Protein AF-A0A937CCC1-F1 (afdb_monomer)

Solvent-accessible surface area (backbone atoms only — not comparable to full-atom values): 9408 Å² total; per-residue (Å²): 140,81,84,86,91,81,83,81,84,83,86,84,78,87,81,88,84,85,87,81,92,73,92,72,85,74,86,65,82,76,76,80,72,79,69,76,76,64,84,78,75,66,84,78,87,78,59,89,56,60,69,59,49,53,52,50,53,58,55,51,56,68,36,69,70,51,40,50,51,19,52,49,38,19,59,79,50,72,71,73,40,53,61,39,77,48,56,46,78,46,52,98,92,47,76,36,34,38,33,39,34,21,43,76,49,97,89,49,76,46,73,78,44,44,35,37,32,30,82,85,80,65,50,58,27,39,57,37,83,88,79,70,42,78,29,46,61,74,56,48,62,62,73,76,109

Nearest PDB structures (foldseek):
  6edw-assembly1_B  TM=4.027E-01  e=3.114E-01  Mycobacterium tuberculosis CDC1551
  6edw-assembly1_D  TM=4.181E-01  e=4.200E-01  Mycobacterium tuberculosis CDC1551
  6ee1-assembly1_C  TM=4.349E-01  e=1.162E+00  Mycobacterium tuberculosis CDC1551
  6edz-assembly1_B  TM=4.323E-01  e=1.031E+00  Mycobacterium tuberculosis CDC1551
  6ee1-assembly1_B  TM=4.348E-01  e=1.162E+00  Mycobacterium tuberculosis CDC1551

Secondary structure (DSSP, 8-state):
----S-----------------------S---------TT-------S-HHHHHHHHHHHHTSHHHHHHHHHHHHHTTSS---EEEEEPPPTT--SEEEEEEEE-SS-EEEEEEEEE-TTT--EEEEETTTTEEEEHHHHHHHT-

Sequence (145 aa):
MKQFLYLLVIIFFAACNNAAKTDEVAVTDSSSAKIKADSSAKYIHSFTDTALETKITNALMKLPFVMKSSNYIDSFSNHRHGIAFMMDEPAENETDVSVQAGYNGGERFETYYRFFVNPKTMEIKVYDPVEDKKLTIKDYLKTQR

pLDDT: mean 80.95, std 21.87, range [39.53, 98.69]

Structure (mmCIF, N/CA/C/O backbone):
data_AF-A0A937CCC1-F1
#
_entry.id   AF-A0A937CCC1-F1
#
loop_
_atom_site.group_PDB
_atom_site.id
_atom_site.type_symbol
_atom_site.label_atom_id
_atom_site.label_alt_id
_atom_site.label_comp_id
_atom_site.label_asym_id
_atom_site.label_entity_id
_atom_site.label_seq_id
_atom_site.pdbx_PDB_ins_code
_atom_site.Cartn_x
_atom_site.Cartn_y
_atom_site.Cartn_z
_atom_site.occupancy
_atom_site.B_iso_or_equiv
_atom_site.auth_seq_id
_atom_site.auth_comp_id
_atom_site.auth_asym_id
_atom_site.auth_atom_id
_atom_site.pdbx_PDB_model_num
ATOM 1 N N . MET A 1 1 ? 39.934 -9.773 -69.515 1.00 46.62 1 MET A N 1
ATOM 2 C CA . MET A 1 1 ? 39.275 -11.032 -69.089 1.00 46.62 1 MET A CA 1
ATOM 3 C C . MET A 1 1 ? 39.251 -11.019 -67.565 1.00 46.62 1 MET A C 1
ATOM 5 O O . MET A 1 1 ? 40.323 -10.990 -66.997 1.00 46.62 1 MET A O 1
ATOM 9 N N . LYS A 1 2 ? 38.160 -10.913 -66.812 1.00 43.97 2 LYS A N 1
ATOM 10 C CA . LYS A 1 2 ? 36.738 -11.186 -67.015 1.00 43.97 2 LYS A CA 1
ATOM 11 C C . LYS A 1 2 ? 35.940 -9.994 -66.461 1.00 43.97 2 LYS A C 1
ATOM 13 O O . LYS A 1 2 ? 36.007 -9.708 -65.273 1.00 43.97 2 LYS A O 1
ATOM 18 N N . GLN A 1 3 ? 35.233 -9.296 -67.342 1.00 51.03 3 GLN A N 1
ATOM 19 C CA . GLN A 1 3 ? 34.044 -8.527 -66.978 1.00 51.03 3 GLN A CA 1
ATOM 20 C C . GLN A 1 3 ? 32.866 -9.510 -66.843 1.00 51.03 3 GLN A C 1
ATOM 22 O O . GLN A 1 3 ? 33.005 -10.662 -67.249 1.00 51.03 3 GLN A O 1
ATOM 27 N N . PHE A 1 4 ? 31.724 -9.028 -66.351 1.00 51.69 4 PHE A N 1
ATOM 28 C CA . PHE A 1 4 ? 30.428 -9.719 -66.242 1.00 51.69 4 PHE A CA 1
ATOM 29 C C . PHE A 1 4 ? 30.164 -10.491 -64.943 1.00 51.69 4 PHE A C 1
ATOM 31 O O . PHE A 1 4 ? 30.030 -11.709 -64.935 1.00 51.69 4 PHE A O 1
ATOM 38 N N . LEU A 1 5 ? 29.952 -9.750 -63.853 1.00 48.66 5 LEU A N 1
ATOM 39 C CA . LEU A 1 5 ? 28.991 -10.164 -62.822 1.00 48.66 5 LEU A CA 1
ATOM 40 C C . LEU A 1 5 ? 28.120 -8.972 -62.380 1.00 48.66 5 LEU A C 1
ATOM 42 O O . LEU A 1 5 ? 27.887 -8.739 -61.204 1.00 48.66 5 LEU A O 1
ATOM 46 N N . TYR A 1 6 ? 27.678 -8.186 -63.362 1.00 51.50 6 TYR A N 1
ATOM 47 C CA . TYR A 1 6 ? 26.660 -7.143 -63.224 1.00 51.50 6 TYR A CA 1
ATOM 48 C C . TYR A 1 6 ? 25.727 -7.250 -64.427 1.00 51.50 6 TYR A C 1
ATOM 50 O O . TYR A 1 6 ? 25.803 -6.446 -65.349 1.00 51.50 6 TYR A O 1
ATOM 58 N N . LEU A 1 7 ? 24.916 -8.306 -64.482 1.00 49.00 7 LEU A N 1
ATOM 59 C CA . LEU A 1 7 ? 23.817 -8.396 -65.442 1.00 49.00 7 LEU A CA 1
ATOM 60 C C . LEU A 1 7 ? 22.860 -9.512 -65.026 1.00 49.00 7 LEU A C 1
ATOM 62 O O . LEU A 1 7 ? 23.053 -10.663 -65.390 1.00 49.00 7 LEU A O 1
ATOM 66 N N . LEU A 1 8 ? 21.867 -9.162 -64.211 1.00 46.00 8 LEU A N 1
ATOM 67 C CA . LEU A 1 8 ? 20.521 -9.752 -64.251 1.00 46.00 8 LEU A CA 1
ATOM 68 C C . LEU A 1 8 ? 19.554 -8.868 -63.443 1.00 46.00 8 LEU A C 1
ATOM 70 O O . LEU A 1 8 ? 18.819 -9.296 -62.562 1.00 46.00 8 LEU A O 1
ATOM 74 N N . VAL A 1 9 ? 19.577 -7.576 -63.781 1.00 52.22 9 VAL A N 1
ATOM 75 C CA . VAL A 1 9 ? 18.331 -6.823 -63.936 1.00 52.22 9 VAL A CA 1
ATOM 76 C C . VAL A 1 9 ? 17.692 -7.368 -65.217 1.00 52.22 9 VAL A C 1
ATOM 78 O O . VAL A 1 9 ? 18.412 -7.551 -66.194 1.00 52.22 9 VAL A O 1
ATOM 81 N N . ILE A 1 10 ? 16.381 -7.615 -65.175 1.00 58.00 10 ILE A N 1
ATOM 82 C CA . ILE A 1 10 ? 15.427 -8.016 -66.235 1.00 58.00 10 ILE A CA 1
ATOM 83 C C . ILE A 1 10 ? 14.755 -9.335 -65.841 1.00 58.00 10 ILE A C 1
ATOM 85 O O . ILE A 1 10 ? 15.162 -10.391 -66.300 1.00 58.00 10 ILE A O 1
ATOM 89 N N . ILE A 1 11 ? 13.705 -9.243 -65.016 1.00 57.47 11 ILE A N 1
ATOM 90 C CA . ILE A 1 11 ? 12.370 -9.753 -65.376 1.00 57.47 11 ILE A CA 1
ATOM 91 C C . ILE A 1 11 ? 11.344 -8.770 -64.786 1.00 57.47 11 ILE A C 1
ATOM 93 O O . ILE A 1 11 ? 10.742 -8.993 -63.741 1.00 57.47 11 ILE A O 1
ATOM 97 N N . PHE A 1 12 ? 11.180 -7.629 -65.454 1.00 52.00 12 PHE A N 1
ATOM 98 C CA . PHE A 1 12 ? 9.869 -6.990 -65.538 1.00 52.00 12 PHE A CA 1
ATOM 99 C C . PHE A 1 12 ? 9.144 -7.709 -66.680 1.00 52.00 12 PHE A C 1
ATOM 101 O O . PHE A 1 12 ? 9.715 -7.781 -67.760 1.00 52.00 12 PHE A O 1
ATOM 108 N N . PHE A 1 13 ? 7.963 -8.281 -66.440 1.00 50.41 13 PHE A N 1
ATOM 109 C CA . PHE A 1 13 ? 6.740 -8.069 -67.229 1.00 50.41 13 PHE A CA 1
ATOM 110 C C . PHE A 1 13 ? 5.613 -8.993 -66.735 1.00 50.41 13 PHE A C 1
ATOM 112 O O . PHE A 1 13 ? 5.689 -10.214 -66.795 1.00 50.41 13 PHE A O 1
ATOM 119 N N . ALA A 1 14 ? 4.585 -8.320 -66.219 1.00 47.56 14 ALA A N 1
ATOM 120 C CA . ALA A 1 14 ? 3.175 -8.666 -66.111 1.00 47.56 14 ALA A CA 1
A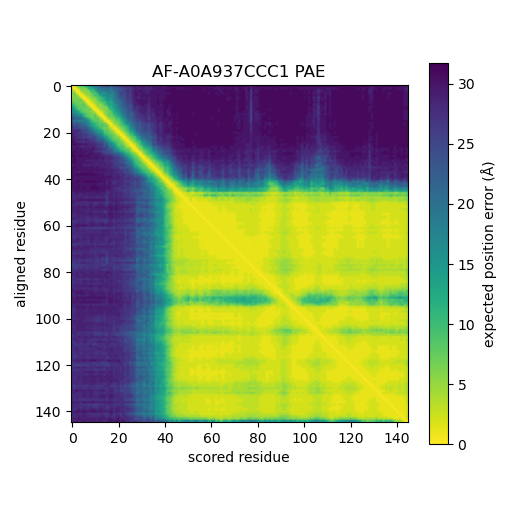TOM 121 C C . ALA A 1 14 ? 2.680 -10.009 -66.688 1.00 47.56 14 ALA A C 1
ATOM 123 O O . ALA A 1 14 ? 2.738 -10.248 -67.891 1.00 47.56 14 ALA A O 1
ATOM 124 N N . ALA A 1 15 ? 1.959 -10.748 -65.843 1.00 42.78 15 ALA A N 1
ATOM 125 C CA . ALA A 1 15 ? 0.743 -11.440 -66.250 1.00 42.78 15 ALA A CA 1
ATOM 126 C C . ALA A 1 15 ? -0.328 -11.226 -65.170 1.00 42.78 15 ALA A C 1
ATOM 128 O O . ALA A 1 15 ? -0.352 -11.899 -64.143 1.00 42.78 15 ALA A O 1
ATOM 129 N N . CYS A 1 16 ? -1.209 -10.251 -65.399 1.00 49.84 16 CYS A N 1
ATOM 130 C CA . CYS A 1 16 ? -2.541 -10.270 -64.812 1.00 49.84 16 CYS A CA 1
ATOM 131 C C . CYS A 1 16 ? -3.348 -11.339 -65.557 1.00 49.84 16 CYS A C 1
ATOM 133 O O . CYS A 1 16 ? -3.415 -11.286 -66.785 1.00 49.84 16 CYS A O 1
ATOM 135 N N . ASN A 1 17 ? -4.005 -12.254 -64.845 1.00 54.03 17 ASN A N 1
ATOM 136 C CA . ASN A 1 17 ? -5.170 -12.945 -65.387 1.00 54.03 17 ASN A CA 1
ATOM 137 C C . ASN A 1 17 ? -6.323 -12.849 -64.384 1.00 54.03 17 ASN A C 1
ATOM 139 O O . ASN A 1 17 ? -6.163 -13.153 -63.204 1.00 54.03 17 ASN A O 1
ATOM 143 N N . ASN A 1 18 ? -7.453 -12.349 -64.873 1.00 55.91 18 ASN A N 1
ATOM 144 C CA . ASN A 1 18 ? -8.657 -12.047 -64.113 1.00 55.91 18 ASN A CA 1
ATOM 145 C C . ASN A 1 18 ? -9.596 -13.259 -64.029 1.00 55.91 18 ASN A C 1
ATOM 147 O O . ASN A 1 18 ? -9.672 -14.061 -64.954 1.00 55.91 18 ASN A O 1
ATOM 151 N N . ALA A 1 19 ? -10.416 -13.219 -62.975 1.00 46.78 19 ALA A N 1
ATOM 152 C CA . ALA A 1 19 ? -11.736 -13.831 -62.811 1.00 46.78 19 ALA A CA 1
ATOM 153 C C . ALA A 1 19 ? -11.822 -15.292 -62.326 1.00 46.78 19 ALA A C 1
ATOM 155 O O . ALA A 1 19 ? -11.794 -16.237 -63.103 1.00 46.78 19 ALA A O 1
ATOM 156 N N . ALA A 1 20 ? -12.172 -15.436 -61.045 1.00 39.53 20 ALA A N 1
ATOM 157 C CA . ALA A 1 20 ? -13.499 -15.930 -60.671 1.00 39.53 20 ALA A CA 1
ATOM 158 C C . ALA A 1 20 ? -13.899 -15.341 -59.307 1.00 39.53 20 ALA A C 1
ATOM 160 O O . ALA A 1 20 ? -13.163 -15.455 -58.330 1.00 39.53 20 ALA A O 1
ATOM 161 N N . LYS A 1 21 ? -15.061 -14.678 -59.260 1.00 47.47 21 LYS A N 1
ATOM 162 C CA . LYS A 1 21 ? -15.746 -14.331 -58.011 1.00 47.47 21 LYS A CA 1
ATOM 163 C C . LYS A 1 21 ? -16.202 -15.625 -57.347 1.00 47.47 21 LYS A C 1
ATOM 165 O O . LYS A 1 21 ? -16.943 -16.373 -57.976 1.00 47.47 21 LYS A O 1
ATOM 170 N N . THR A 1 22 ? -15.835 -15.823 -56.089 1.00 39.59 22 THR A N 1
ATOM 171 C CA . THR A 1 22 ? -16.656 -16.587 -55.148 1.00 39.59 22 THR A CA 1
ATOM 172 C C . THR A 1 22 ? -16.585 -15.848 -53.822 1.00 39.59 22 THR A C 1
ATOM 174 O O . THR A 1 22 ? -15.514 -15.733 -53.231 1.00 39.59 22 THR A O 1
ATOM 177 N N . ASP A 1 23 ? -17.710 -15.261 -53.424 1.00 50.81 23 ASP A N 1
ATOM 178 C CA . ASP A 1 23 ? -17.912 -14.724 -52.086 1.00 50.81 23 ASP A CA 1
ATOM 179 C C . ASP A 1 23 ? -17.914 -15.905 -51.106 1.00 50.81 23 ASP A C 1
ATOM 181 O O . ASP A 1 23 ? -18.933 -16.570 -50.929 1.00 50.81 23 ASP A O 1
ATOM 185 N N . GLU A 1 24 ? -16.773 -16.190 -50.482 1.00 40.28 24 GLU A N 1
ATOM 186 C CA . GLU A 1 24 ? -16.743 -16.980 -49.254 1.00 40.28 24 GLU A CA 1
ATOM 187 C C . GLU A 1 24 ? -16.597 -16.026 -48.074 1.00 40.28 24 GLU A C 1
ATOM 189 O O . GLU A 1 24 ? -15.553 -15.417 -47.833 1.00 40.28 24 GLU A O 1
ATOM 194 N N . VAL A 1 25 ? -17.701 -15.885 -47.342 1.00 50.16 25 VAL A N 1
ATOM 195 C CA . VAL A 1 25 ? -17.751 -15.246 -46.031 1.00 50.16 25 VAL A CA 1
ATOM 196 C C . VAL A 1 25 ? -16.937 -16.111 -45.071 1.00 50.16 25 VAL A C 1
ATOM 198 O O . VAL A 1 25 ? -17.458 -17.010 -44.416 1.00 50.16 25 VAL A O 1
ATOM 201 N N . ALA A 1 26 ? -15.637 -15.843 -44.986 1.00 40.88 26 ALA A N 1
ATOM 202 C CA . ALA A 1 26 ? -14.838 -16.285 -43.860 1.00 40.88 26 ALA A CA 1
ATOM 203 C C . ALA A 1 26 ? -15.273 -15.461 -42.642 1.00 40.88 26 ALA A C 1
ATOM 205 O O . ALA A 1 26 ? -14.859 -14.312 -42.468 1.00 40.88 26 ALA A O 1
ATOM 206 N N . VAL A 1 27 ? -16.133 -16.048 -41.808 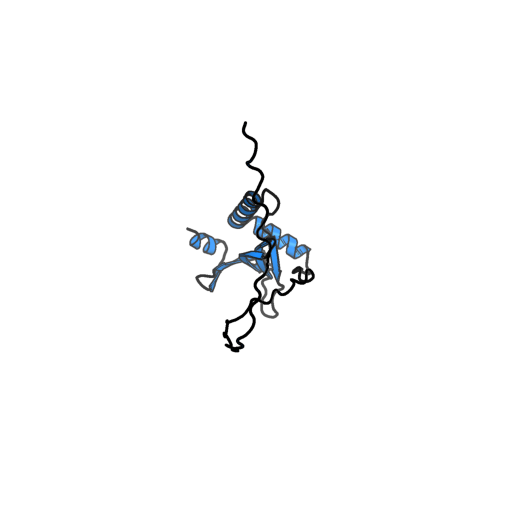1.00 55.56 27 VAL A N 1
ATOM 207 C CA . VAL A 1 27 ? -16.393 -15.587 -40.440 1.00 55.56 27 VAL A CA 1
ATOM 208 C C . VAL A 1 27 ? -15.080 -15.734 -39.673 1.00 55.56 27 VAL A C 1
ATOM 210 O O . VAL A 1 27 ? -14.779 -16.771 -39.093 1.00 55.56 27 VAL A O 1
ATOM 213 N N . THR A 1 28 ? -14.242 -14.707 -39.772 1.00 40.91 28 THR A N 1
ATOM 214 C CA . THR A 1 28 ? -13.043 -14.554 -38.957 1.00 40.91 28 THR A CA 1
ATOM 215 C C . THR A 1 28 ? -13.463 -13.738 -37.750 1.00 40.91 28 THR A C 1
ATOM 217 O O . THR A 1 28 ? -13.748 -12.544 -37.873 1.00 40.91 28 THR A O 1
ATOM 220 N N . ASP A 1 29 ? -13.570 -14.415 -36.610 1.00 47.34 29 ASP A N 1
ATOM 221 C CA . ASP A 1 29 ? -13.882 -13.808 -35.325 1.00 47.34 29 ASP A CA 1
ATOM 222 C C . ASP A 1 29 ? -12.954 -12.618 -35.052 1.00 47.34 29 ASP A C 1
ATOM 224 O O . ASP A 1 29 ? -11.728 -12.719 -35.093 1.00 47.34 29 ASP A O 1
ATOM 228 N N . SER A 1 30 ? -13.596 -11.475 -34.815 1.00 58.12 30 SER A N 1
ATOM 229 C CA . SER A 1 30 ? -13.051 -10.232 -34.271 1.00 58.12 30 SER A CA 1
ATOM 230 C C . SER A 1 30 ? -11.670 -9.818 -34.789 1.00 58.12 30 SER A C 1
ATOM 232 O O . SER A 1 30 ? -10.655 -9.903 -34.099 1.00 58.12 30 SER A O 1
ATOM 234 N N . SER A 1 31 ? -11.654 -9.195 -35.968 1.00 48.72 31 SER A N 1
ATOM 235 C CA . SER A 1 31 ? -10.608 -8.235 -36.317 1.00 48.72 31 SER A CA 1
ATOM 236 C C . SER A 1 31 ? -10.450 -7.228 -35.174 1.00 48.72 31 SER A C 1
ATOM 238 O O . SER A 1 31 ? -11.388 -6.484 -34.875 1.00 48.72 31 SER A O 1
ATOM 240 N N . SER A 1 32 ? -9.272 -7.192 -34.546 1.00 57.25 32 SER A N 1
ATOM 241 C CA . SER A 1 32 ? -8.870 -6.108 -33.656 1.00 57.25 32 SER A CA 1
ATOM 242 C C . SER A 1 32 ? -8.947 -4.810 -34.451 1.00 57.25 32 SER A C 1
ATOM 244 O O . SER A 1 32 ? -8.032 -4.463 -35.203 1.00 57.25 32 SER A O 1
ATOM 246 N N . ALA A 1 33 ? -10.067 -4.100 -34.331 1.00 49.72 33 ALA A N 1
ATOM 247 C CA . ALA A 1 33 ? -10.138 -2.730 -34.780 1.00 49.72 33 ALA A CA 1
ATOM 248 C C . ALA A 1 33 ? -9.008 -2.007 -34.046 1.00 49.72 33 ALA A C 1
ATOM 250 O O . ALA A 1 33 ? -8.992 -1.962 -32.815 1.00 49.72 33 ALA A O 1
ATOM 251 N N . LYS A 1 34 ? -8.027 -1.491 -34.793 1.00 48.34 34 LYS A N 1
ATOM 252 C CA . LYS A 1 34 ? -7.079 -0.516 -34.262 1.00 48.34 34 LYS A CA 1
ATOM 253 C C . LYS A 1 34 ? -7.899 0.708 -33.881 1.00 48.34 34 LYS A C 1
ATOM 255 O O . LYS A 1 34 ? -8.062 1.628 -34.682 1.00 48.34 34 LYS A O 1
ATOM 260 N N . ILE A 1 35 ? -8.445 0.697 -32.670 1.00 47.75 35 ILE A N 1
ATOM 261 C CA . ILE A 1 35 ? -8.874 1.909 -32.000 1.00 47.75 35 ILE A CA 1
ATOM 262 C C . ILE A 1 35 ? -7.602 2.747 -31.959 1.00 47.75 35 ILE A C 1
ATOM 264 O O . ILE A 1 35 ? -6.613 2.356 -31.339 1.00 47.75 35 ILE A O 1
ATOM 268 N N . LYS A 1 36 ? -7.577 3.844 -32.723 1.00 45.62 36 LYS A N 1
ATOM 269 C CA . LYS A 1 36 ? -6.571 4.881 -32.519 1.00 45.62 36 LYS A CA 1
ATOM 270 C C . LYS A 1 36 ? -6.723 5.258 -31.057 1.00 45.62 36 LYS A C 1
ATOM 272 O O . LYS A 1 36 ? -7.762 5.805 -30.702 1.00 45.62 36 LYS A O 1
ATOM 277 N N . ALA A 1 37 ? -5.757 4.859 -30.231 1.00 44.75 37 ALA A N 1
ATOM 278 C CA . ALA A 1 37 ? -5.718 5.252 -28.840 1.00 44.75 37 ALA A CA 1
ATOM 279 C C . ALA A 1 37 ? -5.808 6.773 -28.841 1.00 44.75 37 ALA A C 1
ATOM 281 O O . ALA A 1 37 ? -4.903 7.455 -29.329 1.00 44.75 37 ALA A O 1
ATOM 282 N N . ASP A 1 38 ? -6.957 7.286 -28.414 1.00 42.97 38 ASP A N 1
ATOM 283 C CA . ASP A 1 38 ? -7.076 8.698 -28.165 1.00 42.97 38 ASP A CA 1
ATOM 284 C C . ASP A 1 38 ? -6.091 8.984 -27.034 1.00 42.97 38 ASP A C 1
ATOM 286 O O . ASP A 1 38 ? -6.235 8.498 -25.912 1.00 42.97 38 ASP A O 1
ATOM 290 N N . SER A 1 39 ? -5.040 9.730 -27.367 1.00 50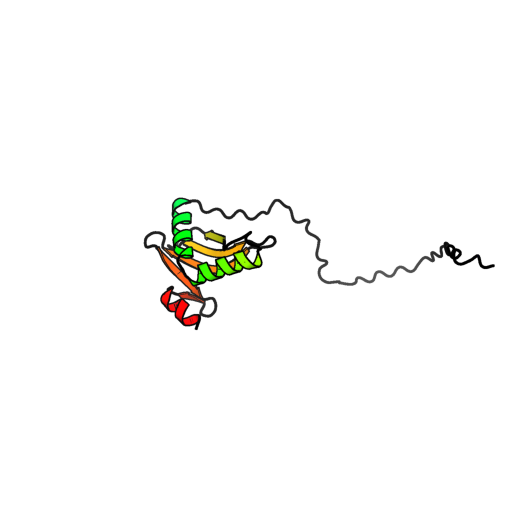.94 39 SER A N 1
ATOM 291 C CA . SER A 1 39 ? -4.021 10.209 -26.434 1.00 50.94 39 SER A CA 1
ATOM 292 C C . SER A 1 39 ? -4.630 11.024 -25.278 1.00 50.94 39 SER A C 1
ATOM 294 O O . SER A 1 39 ? -3.896 11.423 -24.372 1.00 50.94 39 SER A O 1
ATOM 296 N N . SER A 1 40 ? -5.937 11.309 -25.312 1.00 42.56 40 SER A N 1
ATOM 297 C CA . SER A 1 40 ? -6.683 12.043 -24.296 1.00 42.56 40 SER A CA 1
ATOM 298 C C . SER A 1 40 ? -7.071 11.223 -23.059 1.00 42.56 40 SER A C 1
ATOM 300 O O . SER A 1 40 ? -7.290 11.816 -22.006 1.00 42.56 40 SER A O 1
ATOM 302 N N . ALA A 1 41 ? -7.084 9.886 -23.105 1.00 42.56 41 ALA A N 1
ATOM 303 C CA . ALA A 1 41 ? -7.406 9.070 -21.928 1.00 42.56 41 ALA A CA 1
ATOM 304 C C . ALA A 1 41 ? -6.165 8.798 -21.057 1.00 42.56 41 ALA A C 1
ATOM 306 O O . ALA A 1 41 ? -5.911 7.671 -20.631 1.00 4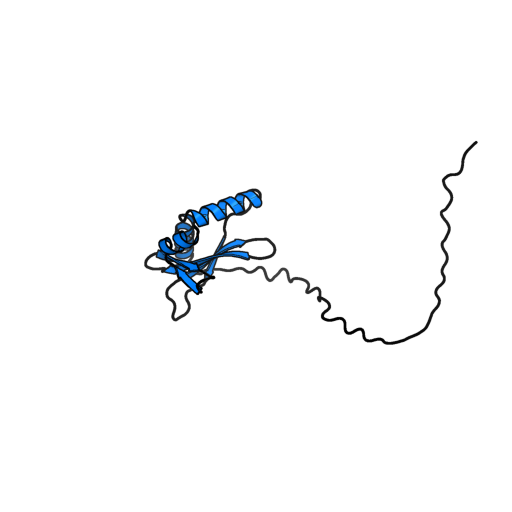2.56 41 ALA A O 1
ATOM 307 N N . LYS A 1 42 ? -5.357 9.829 -20.780 1.00 48.28 42 LYS A N 1
ATOM 308 C CA . LYS A 1 42 ? -4.371 9.749 -19.698 1.00 48.28 42 LYS A CA 1
ATOM 309 C C . LYS A 1 42 ? -5.174 9.697 -18.402 1.00 48.28 42 LYS A C 1
ATOM 311 O O . LYS A 1 42 ? -5.746 10.703 -18.004 1.00 48.28 42 LYS A O 1
ATOM 316 N N . TYR A 1 43 ? -5.280 8.523 -17.789 1.00 52.22 43 TYR A N 1
ATOM 317 C CA . TYR A 1 43 ? -5.977 8.338 -16.517 1.00 52.22 43 TYR A CA 1
ATOM 318 C C . TYR A 1 43 ? -5.330 9.237 -15.448 1.00 52.22 43 TYR A C 1
ATOM 320 O O . TYR A 1 43 ? -4.233 8.950 -14.967 1.00 52.22 43 TYR A O 1
ATOM 328 N N . ILE A 1 44 ? -5.969 10.369 -15.132 1.00 62.03 44 ILE A N 1
ATOM 329 C CA . ILE A 1 44 ? -5.557 11.273 -14.054 1.00 62.03 44 ILE A CA 1
ATOM 330 C C . ILE A 1 44 ? -6.412 10.911 -12.851 1.00 62.03 44 ILE A C 1
ATOM 332 O O . ILE A 1 44 ? -7.536 11.377 -12.700 1.00 62.03 44 ILE A O 1
ATOM 336 N N . HIS A 1 45 ? -5.881 10.032 -12.016 1.00 70.44 45 HIS A N 1
ATOM 337 C CA . HIS A 1 45 ? -6.460 9.784 -10.714 1.00 70.44 45 HIS A CA 1
ATOM 338 C C . HIS A 1 45 ? -6.047 10.920 -9.769 1.00 70.44 45 HIS A C 1
ATOM 340 O O . HIS A 1 45 ? -4.856 11.209 -9.648 1.00 70.44 45 HIS A O 1
ATOM 346 N N . SER A 1 46 ? -7.018 11.591 -9.149 1.00 77.50 46 SER A N 1
ATOM 347 C CA . SER A 1 46 ? -6.776 12.698 -8.220 1.00 77.50 46 SER A CA 1
ATOM 348 C C . SER A 1 46 ? -7.576 12.501 -6.941 1.00 77.50 46 SER A C 1
ATOM 350 O O . SER A 1 46 ? -8.796 12.360 -7.005 1.00 77.50 46 SER A O 1
ATOM 352 N N . PHE A 1 47 ? -6.898 12.558 -5.799 1.00 88.44 47 PHE A N 1
ATOM 353 C CA . PHE A 1 47 ? -7.514 12.564 -4.479 1.00 88.44 47 PHE A CA 1
ATOM 354 C C . PHE A 1 47 ? -7.624 14.008 -3.976 1.00 88.44 47 PHE A C 1
ATOM 356 O O . PHE A 1 47 ? -6.677 14.785 -4.097 1.00 88.44 47 PHE A O 1
ATOM 363 N N . THR A 1 48 ? -8.789 14.409 -3.464 1.00 88.81 48 THR A N 1
ATOM 364 C CA . THR A 1 48 ? -9.065 15.832 -3.197 1.00 88.81 48 THR A CA 1
ATOM 365 C C . THR A 1 48 ? -8.301 16.372 -1.982 1.00 88.81 48 THR A C 1
ATOM 367 O O . THR A 1 48 ? -7.841 17.517 -2.002 1.00 88.81 48 THR A O 1
ATOM 370 N N . ASP A 1 49 ? -8.104 15.562 -0.939 1.00 92.12 49 ASP A N 1
ATOM 371 C CA . ASP A 1 49 ? -7.351 15.955 0.259 1.00 92.12 49 ASP A CA 1
ATOM 372 C C . ASP A 1 49 ? -5.857 15.607 0.129 1.00 92.12 49 ASP A C 1
ATOM 374 O O . ASP A 1 49 ? -5.383 14.551 0.552 1.00 92.12 49 ASP A O 1
ATOM 378 N N . THR A 1 50 ? -5.095 16.542 -0.438 1.00 92.44 50 THR A N 1
ATOM 379 C CA . THR A 1 50 ? -3.645 16.394 -0.672 1.00 92.44 50 THR A CA 1
ATOM 380 C C . THR A 1 50 ? -2.818 16.221 0.611 1.00 92.44 50 THR A C 1
ATOM 382 O O . THR A 1 50 ? -1.762 15.574 0.600 1.00 92.44 50 THR A O 1
ATOM 385 N N . ALA A 1 51 ? -3.276 16.768 1.744 1.00 95.62 51 ALA A N 1
ATOM 386 C CA . ALA A 1 51 ? -2.581 16.635 3.023 1.00 95.62 51 ALA A CA 1
ATOM 387 C C . ALA A 1 51 ? -2.748 15.218 3.583 1.00 95.62 51 ALA A C 1
ATOM 389 O O . ALA A 1 51 ? -1.776 14.604 4.044 1.00 95.62 51 ALA A O 1
ATOM 390 N N . LEU A 1 52 ? -3.964 14.677 3.505 1.00 95.88 52 LEU A N 1
ATOM 391 C CA . LEU A 1 52 ? -4.250 13.297 3.870 1.00 95.88 52 LEU A CA 1
ATOM 392 C C . LEU A 1 52 ? -3.552 12.309 2.928 1.00 95.88 52 LEU A C 1
ATOM 394 O O . LEU A 1 52 ? -2.928 11.367 3.417 1.00 95.88 52 LEU A O 1
ATOM 398 N N . GLU A 1 53 ? -3.560 12.555 1.617 1.00 96.38 53 GLU A N 1
ATOM 399 C CA . GLU A 1 53 ? -2.821 11.753 0.630 1.00 96.38 53 GLU A CA 1
ATOM 400 C C . GLU A 1 53 ? -1.333 11.654 0.992 1.00 96.38 53 GLU A C 1
ATOM 402 O O . GLU A 1 53 ? -0.765 10.563 1.104 1.00 96.38 53 GLU A O 1
ATOM 407 N N . THR A 1 54 ? -0.700 12.796 1.274 1.00 96.75 54 THR A N 1
ATOM 408 C CA . THR A 1 54 ? 0.711 12.856 1.683 1.00 96.75 54 THR A CA 1
ATOM 409 C C . THR A 1 54 ? 0.949 12.095 2.990 1.00 96.75 54 THR A C 1
ATOM 411 O O . THR A 1 54 ? 1.946 11.386 3.150 1.00 96.75 54 THR A O 1
ATOM 414 N N . LYS A 1 55 ? 0.034 12.206 3.956 1.00 98.06 55 LYS A N 1
ATOM 415 C CA . LYS A 1 55 ? 0.129 11.485 5.231 1.00 98.06 55 LYS A CA 1
ATOM 416 C C . LYS A 1 55 ? 0.038 9.970 5.029 1.00 98.06 55 LYS A C 1
ATOM 418 O O . LYS A 1 55 ? 0.815 9.231 5.637 1.00 98.06 55 LYS A O 1
ATOM 423 N N . ILE A 1 56 ? -0.884 9.514 4.183 1.00 98.25 56 ILE A N 1
ATOM 424 C CA . ILE A 1 56 ? -1.099 8.097 3.882 1.00 98.25 56 ILE A CA 1
ATOM 425 C C . ILE A 1 56 ? 0.088 7.515 3.108 1.00 98.25 56 ILE A C 1
ATOM 427 O O . ILE A 1 56 ? 0.647 6.508 3.544 1.00 98.25 56 ILE A O 1
ATOM 431 N N . THR A 1 57 ? 0.528 8.152 2.019 1.00 98.25 57 THR A N 1
ATOM 432 C CA . THR A 1 57 ? 1.682 7.682 1.224 1.00 98.25 57 THR A CA 1
ATOM 433 C C . THR A 1 57 ? 2.944 7.561 2.079 1.00 98.25 57 THR A C 1
ATOM 435 O O . THR A 1 57 ? 3.607 6.523 2.065 1.00 98.25 57 THR A O 1
ATOM 438 N N . ASN A 1 58 ? 3.230 8.558 2.922 1.00 98.44 58 ASN A N 1
ATOM 439 C CA . ASN A 1 58 ? 4.358 8.513 3.853 1.00 98.44 58 ASN A CA 1
ATOM 440 C C . ASN A 1 58 ? 4.241 7.386 4.887 1.00 98.44 58 ASN A C 1
ATOM 442 O O . ASN A 1 58 ? 5.256 6.813 5.288 1.00 98.44 58 ASN A O 1
ATOM 446 N N . ALA A 1 59 ? 3.032 7.068 5.356 1.00 98.56 59 ALA A N 1
ATOM 447 C CA . ALA A 1 59 ? 2.817 5.950 6.270 1.00 98.56 59 ALA A CA 1
ATOM 448 C C . ALA A 1 59 ? 3.045 4.601 5.569 1.00 98.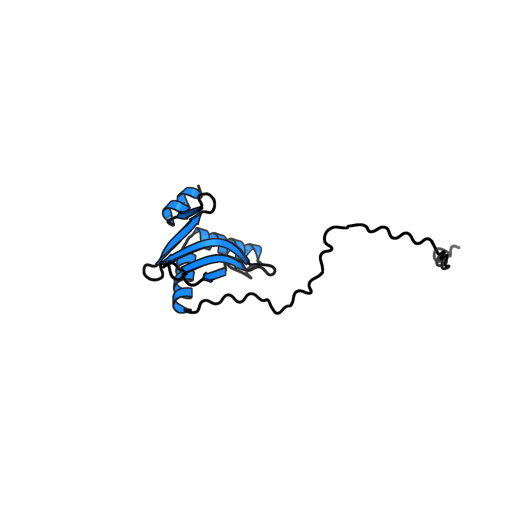56 59 ALA A C 1
ATOM 450 O O . ALA A 1 59 ? 3.725 3.736 6.121 1.00 98.56 59 ALA A O 1
ATOM 451 N N . LEU A 1 60 ? 2.551 4.445 4.339 1.00 98.69 60 LEU A N 1
ATOM 452 C CA . LEU A 1 60 ? 2.729 3.231 3.539 1.00 98.69 60 LEU A CA 1
ATOM 453 C C . LEU A 1 60 ? 4.196 2.998 3.160 1.00 98.69 60 LEU A C 1
ATOM 455 O O . LEU A 1 60 ? 4.676 1.872 3.263 1.00 98.69 60 LEU A O 1
ATOM 459 N N . MET A 1 61 ? 4.946 4.049 2.823 1.00 98.44 61 MET A N 1
ATOM 460 C CA . MET A 1 61 ? 6.379 3.945 2.513 1.00 98.44 61 MET A CA 1
ATOM 461 C C . MET A 1 61 ? 7.240 3.503 3.706 1.00 98.44 61 MET A C 1
ATOM 463 O O . MET A 1 61 ? 8.350 3.014 3.512 1.00 98.44 61 MET A O 1
ATOM 467 N N . LYS A 1 62 ? 6.744 3.606 4.946 1.00 98.25 62 LYS A N 1
ATOM 468 C CA . LYS A 1 62 ? 7.442 3.069 6.130 1.00 98.25 62 LYS A CA 1
ATOM 469 C C . LYS A 1 62 ? 7.325 1.549 6.257 1.00 98.25 62 LYS A C 1
ATOM 471 O O . LYS A 1 62 ? 8.036 0.957 7.067 1.00 98.25 62 LYS A O 1
ATOM 476 N N . LEU A 1 63 ? 6.440 0.907 5.493 1.00 98.25 63 LEU A N 1
ATOM 477 C CA . LEU A 1 63 ? 6.285 -0.543 5.508 1.00 98.25 63 LEU A CA 1
ATOM 478 C C . LEU A 1 63 ? 7.443 -1.198 4.732 1.00 98.25 63 LEU A C 1
ATOM 480 O O . LEU A 1 63 ? 7.614 -0.913 3.544 1.00 98.25 63 LEU A O 1
ATOM 484 N N . PRO A 1 64 ? 8.220 -2.119 5.341 1.00 97.62 64 PRO A N 1
ATOM 485 C CA . PRO A 1 64 ? 9.407 -2.683 4.691 1.00 97.62 64 PRO A CA 1
ATOM 486 C C . PRO A 1 64 ? 9.130 -3.367 3.347 1.00 97.62 64 PRO A C 1
ATOM 488 O O . PRO A 1 64 ? 9.938 -3.267 2.428 1.00 97.62 64 PRO A O 1
ATOM 491 N N . PHE A 1 65 ? 7.986 -4.042 3.205 1.00 97.19 65 PHE A N 1
ATOM 492 C CA . PHE A 1 65 ? 7.620 -4.721 1.958 1.00 97.19 65 PHE A CA 1
ATOM 493 C C . PHE A 1 65 ? 7.220 -3.740 0.843 1.00 97.19 65 PHE A C 1
ATOM 495 O O . PHE A 1 65 ? 7.534 -3.986 -0.319 1.00 97.19 65 PHE A O 1
ATOM 502 N N . VAL A 1 66 ? 6.623 -2.593 1.187 1.00 98.44 66 VAL A N 1
ATOM 503 C CA . VAL A 1 66 ? 6.330 -1.509 0.233 1.00 98.44 66 VAL A CA 1
ATOM 504 C C . VAL A 1 66 ? 7.630 -0.876 -0.250 1.00 98.44 66 VAL A C 1
ATOM 506 O O . VAL A 1 66 ? 7.847 -0.757 -1.455 1.00 98.44 66 VAL A O 1
ATOM 509 N N . MET A 1 67 ? 8.538 -0.552 0.675 1.00 98.50 67 MET A N 1
ATOM 510 C CA . MET A 1 67 ? 9.859 -0.017 0.339 1.00 98.50 67 MET A CA 1
ATOM 511 C C . MET A 1 67 ? 10.665 -0.995 -0.528 1.00 98.50 67 MET A C 1
ATOM 513 O O . MET A 1 67 ? 11.286 -0.591 -1.508 1.00 98.50 67 MET A O 1
ATOM 517 N N . LYS A 1 68 ? 10.610 -2.299 -0.225 1.00 98.25 68 LYS A N 1
ATOM 518 C CA . LYS A 1 68 ? 11.245 -3.340 -1.046 1.00 98.25 68 LYS A CA 1
ATOM 519 C C . LYS A 1 68 ? 10.717 -3.326 -2.484 1.00 98.25 68 LYS A C 1
ATOM 521 O O . LYS A 1 68 ? 11.519 -3.362 -3.414 1.00 98.25 68 LYS A O 1
ATOM 526 N N . SER A 1 69 ? 9.399 -3.241 -2.675 1.00 98.44 69 SER A N 1
ATOM 527 C CA . SER A 1 69 ? 8.799 -3.111 -4.009 1.00 98.44 69 SER A CA 1
ATOM 528 C C . SER A 1 69 ? 9.203 -1.810 -4.700 1.00 98.44 69 SER A C 1
ATOM 530 O O . SER A 1 69 ? 9.528 -1.842 -5.883 1.00 98.44 69 SER A O 1
ATOM 532 N N . SER A 1 70 ? 9.253 -0.689 -3.974 1.00 98.50 70 SER A N 1
ATOM 533 C CA . SER A 1 70 ? 9.710 0.591 -4.524 1.00 98.50 70 SER A CA 1
ATOM 534 C C . SER A 1 70 ? 11.150 0.514 -5.032 1.00 98.50 70 SER A C 1
ATOM 536 O O . SER A 1 70 ? 11.419 0.946 -6.146 1.00 98.50 70 SER A O 1
ATOM 538 N N . ASN A 1 71 ? 12.059 -0.091 -4.263 1.00 98.56 71 ASN A N 1
ATOM 539 C CA . ASN A 1 71 ? 13.460 -0.263 -4.661 1.00 98.56 71 ASN A CA 1
ATOM 540 C C . ASN A 1 71 ? 13.616 -1.213 -5.854 1.00 98.56 71 ASN A C 1
ATOM 542 O O . ASN A 1 71 ? 14.486 -1.021 -6.698 1.00 98.56 71 ASN A O 1
ATOM 546 N N . TYR A 1 72 ? 12.774 -2.247 -5.937 1.00 98.25 72 TYR A N 1
ATOM 547 C CA . TYR A 1 72 ? 12.747 -3.122 -7.106 1.00 98.25 72 TYR A CA 1
ATOM 548 C C . TYR A 1 72 ? 12.322 -2.353 -8.365 1.00 98.25 72 TYR A C 1
ATOM 550 O O . TYR A 1 72 ? 12.993 -2.464 -9.391 1.00 98.25 72 TYR A O 1
ATOM 558 N N . ILE A 1 73 ? 11.265 -1.535 -8.268 1.00 98.25 73 ILE A N 1
ATOM 559 C CA . ILE A 1 73 ? 10.802 -0.665 -9.360 1.00 98.25 73 ILE A CA 1
ATOM 560 C C . ILE A 1 73 ? 11.879 0.326 -9.779 1.00 98.25 73 ILE A C 1
ATOM 562 O O . ILE A 1 73 ? 12.171 0.452 -10.969 1.00 98.25 73 ILE A O 1
ATOM 566 N N . ASP A 1 74 ? 12.520 0.969 -8.814 1.00 98.19 74 ASP A N 1
ATOM 567 C CA . ASP A 1 74 ? 13.647 1.866 -9.048 1.00 98.19 74 ASP A CA 1
ATOM 568 C C . ASP A 1 74 ? 14.767 1.170 -9.831 1.00 98.19 74 ASP A C 1
ATOM 570 O O . ASP A 1 74 ? 15.189 1.654 -10.881 1.00 98.19 74 ASP A O 1
ATOM 574 N N . SER A 1 75 ? 15.155 -0.036 -9.416 1.00 98.06 75 SER A N 1
ATOM 575 C CA . SER A 1 75 ? 16.199 -0.807 -10.089 1.00 98.06 75 SER A CA 1
ATOM 576 C C . SER A 1 75 ? 15.834 -1.190 -11.529 1.00 98.06 75 SER A C 1
ATOM 578 O O . SER A 1 75 ? 16.586 -0.861 -12.449 1.00 98.06 75 SER A O 1
ATOM 580 N N . PHE A 1 76 ? 14.689 -1.843 -11.769 1.00 96.38 76 PHE A N 1
ATOM 581 C CA . PHE A 1 76 ? 14.354 -2.293 -13.130 1.00 96.38 76 PHE A CA 1
ATOM 582 C C . PHE A 1 76 ? 13.995 -1.128 -14.062 1.00 96.38 76 PHE A C 1
ATOM 584 O O . PHE A 1 76 ? 14.136 -1.234 -15.283 1.00 96.38 76 PHE A O 1
ATOM 591 N N . SER A 1 77 ? 13.549 0.002 -13.508 1.00 95.62 77 SER A N 1
ATOM 592 C CA . SER A 1 77 ? 13.219 1.198 -14.283 1.00 95.62 77 SER A CA 1
ATOM 593 C C . SER A 1 77 ? 14.425 2.081 -14.607 1.00 95.62 77 SER A C 1
ATOM 595 O O . SER A 1 77 ? 14.255 3.092 -15.291 1.00 95.62 77 SER A O 1
ATOM 597 N N . ASN A 1 78 ? 15.641 1.696 -14.200 1.00 97.06 78 ASN A N 1
ATOM 598 C CA . ASN A 1 78 ? 16.852 2.522 -14.291 1.00 97.06 78 ASN A CA 1
ATOM 599 C C . ASN A 1 78 ? 16.683 3.869 -13.564 1.00 97.06 78 ASN A C 1
ATOM 601 O O . ASN A 1 78 ? 16.945 4.927 -14.139 1.00 97.06 78 ASN A O 1
ATOM 605 N N . HIS A 1 79 ? 16.201 3.819 -12.324 1.00 97.12 79 HIS A N 1
ATOM 606 C CA . HIS A 1 79 ? 16.005 4.959 -11.423 1.00 97.12 79 HIS A CA 1
ATOM 607 C C . HIS A 1 79 ? 15.015 6.023 -11.916 1.00 97.12 79 HIS A C 1
ATOM 609 O O . HIS A 1 79 ? 15.089 7.191 -11.535 1.00 97.12 79 HIS A O 1
ATOM 615 N N . ARG A 1 80 ? 14.088 5.646 -12.806 1.00 95.56 80 ARG A N 1
ATOM 616 C CA . ARG A 1 80 ? 13.081 6.572 -13.356 1.00 95.56 80 ARG A CA 1
ATOM 617 C C . ARG A 1 80 ? 11.764 6.552 -12.595 1.00 95.56 80 ARG A C 1
ATOM 619 O O . ARG A 1 80 ? 11.000 7.511 -12.683 1.00 95.56 80 ARG A O 1
ATOM 626 N N . HIS A 1 81 ? 11.478 5.464 -11.891 1.00 95.69 81 HIS A N 1
ATOM 627 C CA . HIS A 1 81 ? 10.208 5.253 -11.211 1.00 95.69 81 HIS A CA 1
ATOM 628 C C . HIS A 1 81 ? 10.427 4.643 -9.830 1.00 95.69 81 HIS A C 1
ATOM 630 O O . HIS A 1 81 ? 11.308 3.815 -9.650 1.00 95.69 81 HIS A O 1
ATOM 636 N N . GLY A 1 82 ? 9.571 5.005 -8.879 1.00 96.12 82 GLY A N 1
ATOM 637 C CA . GLY A 1 82 ? 9.367 4.257 -7.640 1.00 96.12 82 GLY A CA 1
ATOM 638 C C . GLY A 1 82 ? 7.980 3.621 -7.627 1.00 96.12 82 GLY A C 1
ATOM 639 O O . GLY A 1 82 ? 7.261 3.649 -8.632 1.00 96.12 82 GLY A O 1
ATOM 640 N N . ILE A 1 83 ? 7.577 3.084 -6.475 1.00 98.12 83 ILE A N 1
ATOM 641 C CA . ILE A 1 83 ? 6.173 2.712 -6.286 1.00 98.12 83 ILE A CA 1
ATOM 642 C C . ILE A 1 83 ? 5.293 3.971 -6.333 1.00 98.12 83 ILE A C 1
ATOM 644 O O . ILE A 1 83 ? 5.651 5.020 -5.798 1.00 98.12 83 ILE A O 1
ATOM 648 N N . ALA A 1 84 ? 4.149 3.864 -6.995 1.00 97.69 84 ALA A N 1
ATOM 649 C CA . ALA A 1 84 ? 3.145 4.908 -7.122 1.00 97.69 84 ALA A CA 1
ATOM 650 C C . ALA A 1 84 ? 1.874 4.518 -6.359 1.00 97.69 84 ALA A C 1
ATOM 652 O O . ALA A 1 84 ? 1.624 3.334 -6.120 1.00 97.69 84 ALA A O 1
ATOM 653 N N . PHE A 1 85 ? 1.072 5.519 -5.996 1.00 97.38 85 PHE A N 1
ATOM 654 C CA . PHE A 1 85 ? -0.153 5.347 -5.220 1.00 97.38 85 PHE A CA 1
ATOM 655 C C . PHE A 1 85 ? -1.355 5.939 -5.960 1.00 97.38 85 PHE A C 1
ATOM 657 O O . PHE A 1 85 ? -1.247 7.002 -6.566 1.00 97.38 85 PHE A O 1
ATOM 664 N N . MET A 1 86 ? -2.491 5.252 -5.890 1.00 96.38 86 MET A N 1
ATOM 665 C CA . MET A 1 86 ? -3.809 5.747 -6.296 1.00 96.38 86 MET A CA 1
ATOM 666 C C . MET A 1 86 ? -4.754 5.585 -5.104 1.00 96.38 86 MET A C 1
ATOM 668 O O . MET A 1 86 ? -4.751 4.519 -4.490 1.00 96.38 86 MET A O 1
ATOM 672 N N . MET A 1 87 ? -5.507 6.622 -4.746 1.00 95.25 87 MET A N 1
ATOM 673 C CA . MET A 1 87 ? -6.399 6.669 -3.587 1.00 95.25 87 MET A CA 1
ATOM 674 C C . MET A 1 87 ? -7.839 7.016 -3.961 1.00 95.25 87 MET A C 1
ATOM 676 O O . MET A 1 87 ? -8.130 8.123 -4.401 1.00 95.25 87 MET A O 1
ATOM 680 N N . ASP A 1 88 ? -8.763 6.114 -3.675 1.00 93.06 88 ASP A N 1
ATOM 681 C CA . ASP A 1 88 ? -10.186 6.400 -3.806 1.00 93.06 88 ASP A CA 1
ATOM 682 C C . ASP A 1 88 ? -10.743 6.918 -2.477 1.00 93.06 88 ASP A C 1
ATOM 684 O O . ASP A 1 88 ? -10.406 6.413 -1.397 1.00 93.06 88 ASP A O 1
ATOM 688 N N . GLU A 1 89 ? -11.624 7.916 -2.557 1.00 88.75 89 GLU A N 1
ATOM 689 C CA . GLU A 1 89 ? -12.418 8.333 -1.405 1.00 88.75 89 GLU A CA 1
ATOM 690 C C . GLU A 1 89 ? -13.256 7.158 -0.879 1.00 88.75 89 GLU A C 1
ATOM 692 O O . GLU A 1 89 ? -13.709 6.310 -1.657 1.00 88.75 89 GLU A O 1
ATOM 697 N N . PRO A 1 90 ? -13.462 7.073 0.446 1.00 88.31 90 PRO A N 1
ATOM 698 C CA . PRO A 1 90 ? -14.336 6.058 1.007 1.00 88.31 90 PRO A CA 1
ATOM 699 C C . PRO A 1 90 ? -15.757 6.213 0.447 1.00 88.31 90 PRO A C 1
ATOM 701 O O . PRO A 1 90 ? -16.296 7.318 0.386 1.00 88.31 90 PRO A O 1
ATOM 704 N N . ALA A 1 91 ? -16.379 5.095 0.067 1.00 84.00 91 ALA A N 1
ATOM 705 C CA . ALA A 1 91 ? -17.796 5.068 -0.290 1.00 84.00 91 ALA A CA 1
ATOM 706 C C . ALA A 1 91 ? -18.674 5.485 0.908 1.00 84.00 91 ALA A C 1
ATOM 708 O O . ALA A 1 91 ? -18.232 5.408 2.050 1.00 84.00 91 ALA A O 1
ATOM 709 N N . GLU A 1 92 ? -19.942 5.851 0.678 1.00 79.62 92 GLU A N 1
ATOM 710 C CA . GLU A 1 92 ? -20.847 6.395 1.716 1.00 79.62 92 GLU A CA 1
ATOM 711 C C . GLU A 1 92 ? -20.937 5.553 3.007 1.00 79.62 92 GLU A C 1
ATOM 713 O O . GLU A 1 92 ? -21.136 6.099 4.090 1.00 79.62 92 GLU A O 1
ATOM 718 N N . ASN A 1 93 ? -20.759 4.230 2.906 1.00 84.94 93 ASN A N 1
ATOM 719 C CA . ASN A 1 93 ? -20.816 3.287 4.030 1.00 84.94 93 ASN A CA 1
ATOM 720 C C . ASN A 1 93 ? -19.445 2.709 4.426 1.00 84.94 93 ASN A C 1
ATOM 722 O O . ASN A 1 93 ? -19.371 1.777 5.229 1.00 84.94 93 ASN A O 1
ATOM 726 N N . GLU A 1 94 ? -18.360 3.231 3.862 1.00 86.31 94 GLU A N 1
ATOM 727 C CA . GLU A 1 94 ? -16.993 2.867 4.214 1.00 86.31 94 GLU A CA 1
ATOM 728 C C . GLU A 1 94 ? -16.313 4.027 4.943 1.00 86.31 94 GLU A C 1
ATOM 730 O O . GLU A 1 94 ? -16.619 5.197 4.741 1.00 86.31 94 GLU A O 1
ATOM 735 N N . THR A 1 95 ? -15.384 3.710 5.841 1.00 90.44 95 THR A N 1
ATOM 736 C CA . THR A 1 95 ? -14.586 4.732 6.538 1.00 90.44 95 THR A CA 1
ATOM 737 C C . THR A 1 95 ? -13.171 4.835 6.006 1.00 90.44 95 THR A C 1
ATOM 739 O O . THR A 1 95 ? -12.500 5.835 6.246 1.00 90.44 95 THR A O 1
ATOM 742 N N . ASP A 1 96 ? -12.694 3.778 5.358 1.00 96.25 96 ASP A N 1
ATOM 743 C CA . ASP A 1 96 ? -11.288 3.615 5.038 1.00 96.25 96 ASP A CA 1
ATOM 744 C C . ASP A 1 96 ? -11.030 4.085 3.605 1.00 96.25 96 ASP A C 1
ATOM 746 O O . ASP A 1 96 ? -11.740 3.704 2.677 1.00 96.25 96 ASP A O 1
ATOM 750 N N . VAL A 1 97 ? -9.979 4.882 3.425 1.00 96.75 97 VAL A N 1
ATOM 751 C CA . VAL A 1 97 ? -9.472 5.264 2.105 1.00 96.75 97 VAL A CA 1
ATOM 752 C C . VAL A 1 97 ? -8.892 4.013 1.446 1.00 96.75 97 VAL A C 1
ATOM 754 O O . VAL A 1 97 ? -8.030 3.345 2.031 1.00 96.75 97 VAL A O 1
ATOM 757 N N . SER A 1 98 ? -9.359 3.686 0.241 1.00 96.56 98 SER A N 1
ATOM 758 C CA . SER A 1 98 ? -8.820 2.577 -0.553 1.00 96.56 98 SER A CA 1
ATOM 759 C C . SER A 1 98 ? -7.585 3.067 -1.293 1.00 96.56 98 SER A C 1
ATOM 761 O O . SER A 1 98 ? -7.661 4.042 -2.030 1.00 96.56 98 SER A O 1
ATOM 763 N N . VAL A 1 99 ? -6.445 2.401 -1.113 1.00 98.06 99 VAL A N 1
ATOM 764 C CA . VAL A 1 99 ? -5.179 2.799 -1.741 1.00 98.06 99 VAL A CA 1
ATOM 765 C C . VAL A 1 99 ? -4.589 1.647 -2.531 1.00 98.06 99 VAL A C 1
ATOM 767 O O . VAL A 1 99 ? -4.250 0.608 -1.970 1.00 98.06 99 VAL A O 1
ATOM 770 N N . GLN A 1 100 ? -4.401 1.834 -3.828 1.00 98.06 100 GLN A N 1
ATOM 771 C CA . GLN A 1 100 ? -3.617 0.930 -4.659 1.00 98.06 100 GLN A CA 1
ATOM 772 C C . GLN A 1 100 ? -2.168 1.408 -4.684 1.00 98.06 100 GLN A C 1
ATOM 774 O O . GLN A 1 100 ? -1.905 2.574 -4.966 1.00 98.06 100 GLN A O 1
ATOM 779 N N . ALA A 1 101 ? -1.228 0.512 -4.393 1.00 98.31 101 ALA A N 1
ATOM 780 C CA . ALA A 1 101 ? 0.201 0.773 -4.505 1.00 98.31 101 ALA A CA 1
ATOM 781 C C . ALA A 1 101 ? 0.802 -0.150 -5.564 1.00 98.31 101 ALA A C 1
ATOM 783 O O . ALA A 1 101 ? 0.607 -1.369 -5.515 1.00 98.31 101 ALA A O 1
ATOM 784 N N . GLY A 1 102 ? 1.523 0.418 -6.523 1.00 97.75 102 GLY A N 1
ATOM 785 C CA . GLY A 1 102 ? 1.920 -0.318 -7.716 1.00 97.75 102 GLY A CA 1
ATOM 786 C C . GLY A 1 102 ? 2.912 0.411 -8.607 1.00 97.75 102 GLY A C 1
ATOM 787 O O . GLY A 1 102 ? 3.429 1.471 -8.257 1.00 97.75 102 GLY A O 1
ATOM 788 N N . TYR A 1 103 ? 3.189 -0.173 -9.767 1.00 97.38 103 TYR A N 1
ATOM 789 C CA . TYR A 1 103 ? 4.028 0.436 -10.792 1.00 97.38 103 TYR A CA 1
ATOM 790 C C . TYR A 1 103 ? 3.166 1.200 -11.803 1.00 97.38 103 TYR A C 1
ATOM 792 O O . TYR A 1 103 ? 2.299 0.622 -12.453 1.00 97.38 103 TYR A O 1
ATOM 800 N N . ASN A 1 104 ? 3.414 2.502 -11.956 1.00 94.75 104 ASN A N 1
ATOM 801 C CA . ASN A 1 104 ? 2.763 3.312 -12.985 1.00 94.75 104 ASN A CA 1
ATOM 802 C C . ASN A 1 104 ? 3.559 3.238 -14.298 1.00 94.75 104 ASN A C 1
ATOM 804 O O . ASN A 1 104 ? 4.375 4.116 -14.595 1.00 94.75 104 ASN A O 1
ATOM 808 N N . GLY A 1 105 ? 3.374 2.139 -15.030 1.00 91.12 105 GLY A N 1
ATOM 809 C CA . GLY A 1 105 ? 4.017 1.899 -16.316 1.00 91.12 105 GLY A CA 1
ATOM 810 C C . GLY A 1 105 ? 3.401 2.719 -17.452 1.00 91.12 105 GLY A C 1
ATOM 811 O O . GLY A 1 105 ? 2.336 3.313 -17.317 1.00 91.12 105 GLY A O 1
ATOM 812 N N . GLY A 1 106 ? 4.071 2.733 -18.607 1.00 89.56 106 GLY A N 1
ATOM 813 C CA . GLY A 1 106 ? 3.604 3.491 -19.775 1.00 89.56 106 GLY A CA 1
ATOM 814 C C . GLY A 1 106 ? 2.287 2.982 -20.375 1.00 89.56 106 GLY A C 1
ATOM 815 O O . GLY A 1 106 ? 1.564 3.762 -20.986 1.00 89.56 106 GLY A O 1
ATOM 816 N N . GLU A 1 107 ? 1.974 1.696 -20.198 1.00 90.50 107 GLU A N 1
ATOM 817 C CA . GLU A 1 107 ? 0.755 1.076 -20.737 1.00 90.50 107 GLU A CA 1
ATOM 818 C C . GLU A 1 107 ? -0.384 1.013 -19.716 1.00 90.50 107 GLU A C 1
ATOM 820 O O . GLU A 1 107 ? -1.548 1.190 -20.071 1.00 90.50 107 GLU A O 1
ATOM 825 N N . ARG A 1 108 ? -0.062 0.730 -18.449 1.00 92.88 108 ARG A N 1
ATOM 826 C CA . ARG A 1 108 ? -1.042 0.536 -17.378 1.00 92.88 108 ARG A CA 1
ATOM 827 C C . ARG A 1 108 ? -0.422 0.729 -16.000 1.00 92.88 108 ARG A C 1
ATOM 829 O O . ARG A 1 108 ? 0.792 0.620 -15.823 1.00 92.88 108 ARG A O 1
ATOM 836 N N . PHE A 1 109 ? -1.299 0.913 -15.020 1.00 94.62 109 PHE A N 1
ATOM 837 C CA . PHE A 1 109 ? -0.952 0.784 -13.614 1.00 94.62 109 PHE A CA 1
ATOM 838 C C . PHE A 1 109 ? -0.983 -0.691 -13.195 1.00 94.62 109 PHE A C 1
ATOM 840 O O . PHE A 1 109 ? -1.986 -1.378 -13.394 1.00 94.62 109 PHE A O 1
ATOM 847 N N . GLU A 1 110 ? 0.109 -1.180 -12.617 1.00 95.94 110 GLU A N 1
A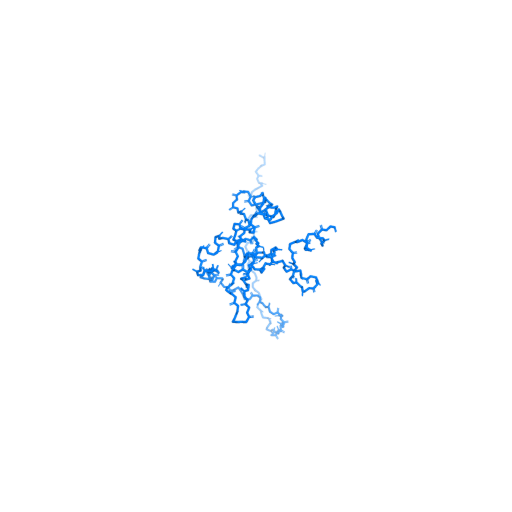TOM 848 C CA . GLU A 1 110 ? 0.239 -2.551 -12.126 1.00 95.94 110 GLU A CA 1
ATOM 849 C C . GLU A 1 110 ? 0.188 -2.563 -10.602 1.00 95.94 110 GLU A C 1
ATOM 851 O O . GLU A 1 110 ? 1.169 -2.248 -9.927 1.00 95.94 110 GLU A O 1
ATOM 856 N N . THR A 1 111 ? -0.975 -2.909 -10.054 1.00 97.44 111 THR A N 1
ATOM 857 C CA . THR A 1 111 ? -1.207 -2.938 -8.607 1.00 97.44 111 THR A CA 1
ATOM 858 C C . THR A 1 111 ? -0.482 -4.114 -7.963 1.00 97.44 111 THR A C 1
ATOM 860 O O . THR A 1 111 ? -0.702 -5.266 -8.328 1.00 97.44 111 THR A O 1
ATOM 863 N N . TYR A 1 112 ? 0.365 -3.826 -6.976 1.00 97.38 112 TYR A N 1
ATOM 864 C CA . TYR A 1 112 ? 1.069 -4.841 -6.183 1.00 97.38 112 TYR A CA 1
ATOM 865 C C . TYR A 1 112 ? 0.374 -5.064 -4.841 1.00 97.38 112 TYR A C 1
ATOM 867 O O . TYR A 1 112 ? 0.322 -6.184 -4.343 1.00 97.38 112 TYR A O 1
ATOM 875 N N . TYR A 1 113 ? -0.181 -3.995 -4.267 1.00 98.38 113 TYR A N 1
ATOM 876 C CA . TYR A 1 113 ? -0.899 -4.032 -3.000 1.00 98.38 113 TYR A CA 1
ATOM 877 C C . TYR A 1 113 ? -2.165 -3.191 -3.082 1.00 98.38 113 TYR A C 1
ATOM 879 O O . TYR A 1 113 ? -2.173 -2.118 -3.690 1.00 98.38 113 TYR A O 1
ATOM 887 N N . ARG A 1 114 ? -3.212 -3.642 -2.392 1.00 98.25 114 ARG A N 1
ATOM 888 C CA . ARG A 1 114 ? -4.389 -2.830 -2.090 1.00 98.25 114 ARG A CA 1
ATOM 889 C C . ARG A 1 114 ? -4.485 -2.661 -0.581 1.00 98.25 114 ARG A C 1
ATOM 8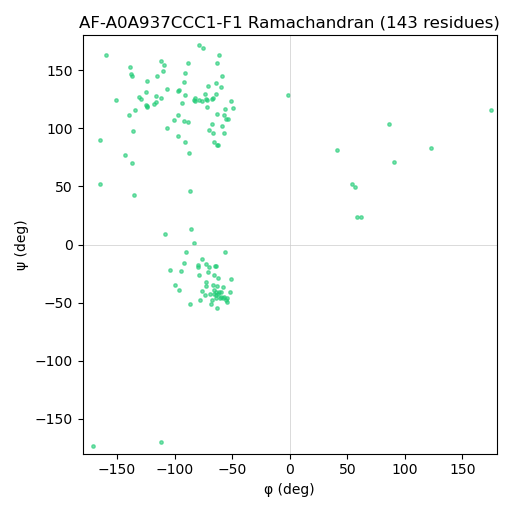91 O O . ARG A 1 114 ? -4.534 -3.643 0.157 1.00 98.25 114 ARG A O 1
ATOM 898 N N . PHE A 1 115 ? -4.487 -1.418 -0.131 1.00 98.56 115 PHE A N 1
ATOM 899 C CA . PHE A 1 115 ? -4.593 -1.040 1.266 1.00 98.56 115 PHE A CA 1
ATOM 900 C C . PHE A 1 115 ? -5.948 -0.409 1.553 1.00 98.56 115 PHE A C 1
ATOM 902 O O . PHE A 1 115 ? -6.574 0.188 0.682 1.00 98.56 115 PHE A O 1
ATOM 909 N N . PHE A 1 116 ? -6.354 -0.509 2.810 1.00 97.88 116 PHE A N 1
ATOM 910 C CA . PHE A 1 116 ? -7.462 0.241 3.378 1.00 97.88 116 PHE A CA 1
ATOM 911 C C . PHE A 1 116 ? -6.922 0.987 4.588 1.00 97.88 116 PHE A C 1
ATOM 913 O O . PHE A 1 116 ? -6.393 0.361 5.514 1.00 97.88 116 PHE A O 1
ATOM 920 N N . VAL A 1 117 ? -6.980 2.316 4.543 1.00 98.19 117 VAL A N 1
ATOM 921 C CA . VAL A 1 117 ? -6.379 3.178 5.561 1.00 98.19 117 VAL A CA 1
ATOM 922 C C . VAL A 1 117 ? -7.460 3.991 6.240 1.00 98.19 117 VAL A C 1
ATOM 924 O O . VAL A 1 117 ? -8.148 4.783 5.600 1.00 98.19 117 VAL A O 1
ATOM 927 N N . ASN A 1 118 ? -7.589 3.835 7.554 1.00 97.00 118 ASN A N 1
ATOM 928 C CA . ASN A 1 118 ? -8.504 4.664 8.318 1.00 97.00 118 ASN A CA 1
ATOM 929 C C . ASN A 1 118 ? -7.942 6.097 8.416 1.00 97.00 118 ASN A C 1
ATOM 931 O O . ASN A 1 118 ? -6.877 6.286 9.011 1.00 97.00 118 ASN A O 1
ATOM 935 N N . PRO A 1 119 ? -8.627 7.130 7.899 1.00 94.56 119 PRO A N 1
ATOM 936 C CA . PRO A 1 119 ? -8.065 8.480 7.815 1.00 94.56 119 PRO A CA 1
ATOM 937 C C . PRO A 1 119 ? -7.922 9.163 9.186 1.00 94.56 119 PRO A C 1
ATOM 939 O O . PRO A 1 119 ? -7.138 10.103 9.338 1.00 94.56 119 PRO A O 1
ATOM 942 N N . LYS A 1 120 ? -8.645 8.679 10.208 1.00 94.25 120 LYS A N 1
ATOM 943 C CA . LYS A 1 120 ? -8.598 9.215 11.576 1.00 94.25 120 LYS A CA 1
ATOM 944 C C . LYS A 1 120 ? -7.482 8.569 12.393 1.00 94.25 120 LYS A C 1
ATOM 946 O O . LYS A 1 120 ? -6.675 9.278 12.991 1.00 94.25 120 LYS A O 1
ATOM 951 N N . THR A 1 121 ? -7.428 7.237 12.420 1.00 97.12 121 THR A N 1
ATOM 952 C CA . THR A 1 121 ? -6.485 6.483 13.268 1.00 97.12 121 THR A CA 1
ATOM 953 C C . THR A 1 121 ? -5.171 6.149 12.569 1.00 97.12 121 THR A C 1
ATOM 955 O O . THR A 1 121 ? -4.200 5.818 13.244 1.00 97.12 121 THR A O 1
ATOM 958 N N . MET A 1 122 ? -5.120 6.250 11.236 1.00 97.38 122 MET A N 1
ATOM 959 C CA . MET A 1 122 ? -4.030 5.744 10.394 1.00 97.38 122 MET A CA 1
ATOM 960 C C . MET A 1 122 ? -3.788 4.239 10.550 1.00 97.38 122 MET A C 1
ATOM 962 O O . MET A 1 122 ? -2.690 3.755 10.277 1.00 97.38 122 MET A O 1
ATOM 966 N N . GLU A 1 123 ? -4.798 3.484 10.985 1.00 98.19 123 GLU A N 1
ATOM 967 C CA . GLU A 1 123 ? -4.751 2.028 10.928 1.00 98.19 123 GLU A CA 1
ATOM 968 C C . GLU A 1 123 ? -4.697 1.581 9.462 1.00 98.19 123 GLU A C 1
ATOM 970 O O . GLU A 1 123 ? -5.505 2.023 8.645 1.00 98.19 123 GLU A O 1
ATOM 975 N N . ILE A 1 124 ? -3.735 0.714 9.136 1.00 98.62 124 ILE A N 1
ATOM 976 C CA . ILE A 1 124 ? -3.505 0.209 7.780 1.00 98.62 124 ILE A CA 1
ATOM 977 C C . ILE A 1 124 ? -3.858 -1.272 7.743 1.00 98.62 124 ILE A C 1
ATOM 979 O O . ILE A 1 124 ? -3.305 -2.077 8.503 1.00 98.62 124 ILE A O 1
ATOM 983 N N . LYS A 1 125 ? -4.728 -1.634 6.804 1.00 98.44 125 LYS A N 1
ATOM 984 C CA . LYS A 1 125 ? -5.042 -3.020 6.458 1.00 98.44 125 LYS A CA 1
ATOM 985 C C . LYS A 1 125 ? -4.601 -3.308 5.030 1.00 98.44 125 LYS A C 1
ATOM 987 O O . LYS A 1 125 ? -4.685 -2.431 4.172 1.00 98.44 125 LYS A O 1
ATOM 992 N N . VAL A 1 126 ? -4.142 -4.528 4.776 1.00 98.38 126 VAL A N 1
ATOM 993 C CA . VAL A 1 126 ? -3.780 -5.021 3.440 1.00 98.38 126 VAL A CA 1
ATOM 994 C C . VAL A 1 126 ? -4.855 -5.987 2.982 1.00 98.38 126 VAL A C 1
ATOM 996 O O . VAL A 1 126 ? -5.276 -6.849 3.748 1.00 98.38 126 VAL A O 1
ATOM 999 N N . TYR A 1 127 ? -5.309 -5.847 1.748 1.00 97.94 127 TYR A N 1
ATOM 1000 C CA . TYR A 1 127 ? -6.186 -6.826 1.133 1.00 97.94 127 TYR A CA 1
ATOM 1001 C C . TYR A 1 127 ? -5.404 -8.093 0.784 1.00 97.94 127 TYR A C 1
ATOM 1003 O O . TYR A 1 127 ? -4.400 -8.026 0.074 1.00 97.94 127 TYR A O 1
ATOM 1011 N N . ASP A 1 128 ? -5.879 -9.232 1.268 1.00 96.88 128 ASP A N 1
ATOM 1012 C CA . ASP A 1 128 ? -5.439 -10.551 0.847 1.00 96.88 128 ASP A CA 1
ATOM 1013 C C . ASP A 1 128 ? -6.422 -11.094 -0.201 1.00 96.88 128 ASP A C 1
ATOM 1015 O O . ASP A 1 128 ? -7.570 -11.392 0.143 1.00 96.88 128 ASP A O 1
ATOM 1019 N N . PRO A 1 129 ? -6.003 -11.223 -1.472 1.00 94.31 129 PRO A N 1
ATOM 1020 C CA . PRO A 1 129 ? -6.864 -11.737 -2.528 1.00 94.31 129 PRO A CA 1
ATOM 1021 C C . PRO A 1 129 ? -7.111 -13.248 -2.435 1.00 94.31 129 PRO A C 1
ATOM 1023 O O . PRO A 1 129 ? -8.024 -13.734 -3.094 1.00 94.31 129 PRO A O 1
ATOM 1026 N N . VAL A 1 130 ? -6.309 -13.997 -1.668 1.00 93.12 130 VAL A N 1
ATOM 1027 C CA . VAL A 1 130 ? -6.469 -15.453 -1.527 1.00 93.12 130 VAL A CA 1
ATOM 1028 C C . VAL A 1 130 ? -7.617 -15.765 -0.577 1.00 93.12 130 VAL A C 1
ATOM 1030 O O . VAL A 1 130 ? -8.477 -16.584 -0.890 1.00 93.12 130 VAL A O 1
ATOM 1033 N N . GLU A 1 131 ? -7.638 -15.102 0.579 1.00 93.88 131 GLU A N 1
ATOM 1034 C CA . GLU A 1 131 ? -8.697 -15.278 1.576 1.00 93.88 131 GLU A CA 1
ATOM 1035 C C . GLU A 1 131 ? -9.886 -14.322 1.406 1.00 93.88 131 GLU A C 1
ATOM 1037 O O . GLU A 1 131 ? -10.864 -14.465 2.140 1.00 93.88 131 GLU A O 1
ATOM 1042 N N . ASP A 1 132 ? -9.796 -13.358 0.483 1.00 95.75 132 ASP A N 1
ATOM 1043 C CA . ASP A 1 132 ? -10.765 -12.268 0.291 1.00 95.75 132 ASP A CA 1
ATOM 1044 C C . ASP A 1 132 ? -11.027 -11.484 1.593 1.00 95.75 132 ASP A C 1
ATOM 1046 O O . ASP A 1 132 ? -12.153 -11.328 2.074 1.00 95.75 132 ASP A O 1
ATOM 1050 N N . LYS A 1 133 ? -9.945 -11.032 2.242 1.00 96.62 133 LYS A N 1
ATOM 1051 C CA . LYS A 1 133 ? -10.013 -10.358 3.551 1.00 96.62 133 LYS A CA 1
ATOM 1052 C C . LYS A 1 133 ? -9.083 -9.164 3.657 1.00 96.62 133 LYS A C 1
ATOM 1054 O O . LYS A 1 133 ? -8.009 -9.113 3.070 1.00 96.62 133 LYS A O 1
ATOM 1059 N N . LYS A 1 134 ? -9.471 -8.210 4.505 1.00 97.00 134 LYS A N 1
ATOM 1060 C CA . LYS A 1 134 ? -8.615 -7.099 4.941 1.00 97.00 134 LYS A CA 1
ATOM 1061 C C . LYS A 1 134 ? -7.828 -7.548 6.178 1.00 97.00 134 LYS A C 1
ATOM 1063 O O . LYS A 1 134 ? -8.395 -7.652 7.265 1.00 97.00 134 LYS A O 1
ATOM 1068 N N . LEU A 1 135 ? -6.538 -7.822 6.021 1.00 98.12 135 LEU A N 1
ATOM 1069 C CA . LEU A 1 135 ? -5.641 -8.249 7.094 1.00 98.12 135 LEU A CA 1
ATOM 1070 C C . LEU A 1 135 ? -4.957 -7.055 7.759 1.00 98.12 135 LEU A C 1
ATOM 1072 O O . LEU A 1 135 ? -4.607 -6.074 7.104 1.00 98.12 135 LEU A O 1
ATOM 1076 N N . THR A 1 136 ? -4.682 -7.161 9.059 1.00 98.06 136 THR A N 1
ATOM 1077 C CA . THR A 1 136 ? -3.727 -6.250 9.704 1.00 98.06 136 THR A CA 1
ATOM 1078 C C . THR A 1 136 ? -2.337 -6.443 9.088 1.00 98.06 136 THR A C 1
ATOM 1080 O O . THR A 1 136 ? -2.021 -7.530 8.601 1.00 98.06 136 THR A O 1
ATOM 1083 N N . ILE A 1 137 ? -1.456 -5.438 9.165 1.00 97.81 137 ILE A N 1
ATOM 1084 C CA . ILE A 1 137 ? -0.057 -5.596 8.714 1.00 97.81 137 ILE A CA 1
ATOM 1085 C C . ILE A 1 137 ? 0.604 -6.827 9.355 1.00 97.81 137 ILE A C 1
ATOM 1087 O O . ILE A 1 137 ? 1.312 -7.578 8.689 1.00 97.81 137 ILE A O 1
ATOM 1091 N N . LYS A 1 138 ? 0.356 -7.058 10.649 1.00 97.06 138 LYS A N 1
ATOM 1092 C CA . LYS A 1 138 ? 0.925 -8.191 11.387 1.00 97.06 138 LYS A CA 1
ATOM 1093 C C . LYS A 1 138 ? 0.472 -9.531 10.814 1.00 97.06 138 LYS A C 1
ATOM 1095 O O . LYS A 1 138 ? 1.287 -10.445 10.736 1.00 97.06 138 LYS A O 1
ATOM 1100 N N . ASP A 1 139 ? -0.803 -9.658 10.467 1.00 97.38 139 ASP A N 1
ATOM 1101 C CA . ASP A 1 139 ? -1.348 -10.907 9.937 1.00 97.38 139 ASP A CA 1
ATOM 1102 C C . ASP A 1 139 ? -0.941 -11.118 8.483 1.00 97.38 139 ASP A C 1
ATOM 1104 O O . ASP A 1 139 ? -0.501 -12.213 8.149 1.00 97.38 139 ASP A O 1
ATOM 1108 N N . TYR A 1 140 ? -0.932 -10.059 7.669 1.00 96.69 140 TYR A N 1
ATOM 1109 C CA . TYR A 1 140 ? -0.382 -10.103 6.314 1.00 96.69 140 TYR A CA 1
ATOM 1110 C C . TYR A 1 140 ? 1.067 -10.609 6.308 1.00 96.69 140 TYR A C 1
ATOM 1112 O O . TYR A 1 140 ? 1.412 -11.519 5.568 1.00 96.69 140 TYR A O 1
ATOM 1120 N N . LEU A 1 141 ? 1.931 -10.115 7.199 1.00 95.44 141 LEU A N 1
ATOM 1121 C CA . LEU A 1 141 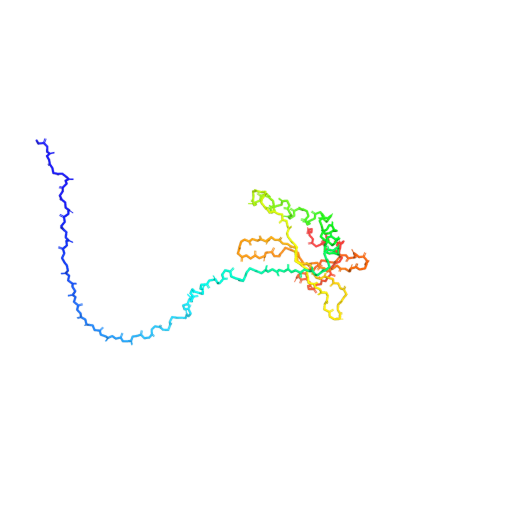? 3.326 -10.576 7.268 1.00 95.44 141 LEU A CA 1
ATOM 1122 C C . LEU A 1 141 ? 3.486 -12.058 7.650 1.00 95.44 141 LEU A C 1
ATOM 1124 O O . LEU A 1 141 ? 4.557 -12.625 7.427 1.00 95.44 141 LEU A O 1
ATOM 1128 N N . LYS A 1 142 ? 2.465 -12.697 8.231 1.00 95.56 142 LYS A N 1
ATOM 1129 C CA . LYS A 1 142 ? 2.484 -14.145 8.484 1.00 95.56 142 LYS A CA 1
ATOM 1130 C C . LYS A 1 142 ? 2.181 -14.949 7.222 1.00 95.56 142 LYS A C 1
ATOM 1132 O O . LYS A 1 142 ? 2.634 -16.085 7.154 1.00 95.56 142 LYS A O 1
ATOM 1137 N N . THR A 1 143 ? 1.457 -14.378 6.256 1.00 92.62 143 THR A N 1
ATOM 1138 C CA . THR A 1 143 ? 1.134 -15.043 4.982 1.00 92.62 143 THR A CA 1
ATOM 1139 C C . THR A 1 143 ? 2.290 -14.994 3.983 1.00 92.62 143 THR A C 1
ATOM 1141 O O . THR A 1 143 ? 2.329 -15.787 3.054 1.00 92.62 143 THR A O 1
ATOM 1144 N N . GLN A 1 144 ? 3.264 -14.100 4.188 1.00 86.12 144 GLN A N 1
ATOM 1145 C CA . GLN A 1 144 ? 4.437 -13.924 3.316 1.00 86.12 144 GLN A CA 1
ATOM 1146 C C . GLN A 1 144 ? 5.617 -14.862 3.646 1.00 86.12 144 GLN A C 1
ATOM 1148 O O . GLN A 1 144 ? 6.745 -14.585 3.232 1.00 86.12 144 GLN A O 1
ATOM 1153 N N . ARG A 1 145 ? 5.398 -15.898 4.463 1.00 68.12 145 ARG A N 1
ATOM 1154 C CA . ARG A 1 145 ? 6.442 -16.808 4.957 1.00 68.12 145 ARG A CA 1
ATOM 1155 C C . ARG A 1 14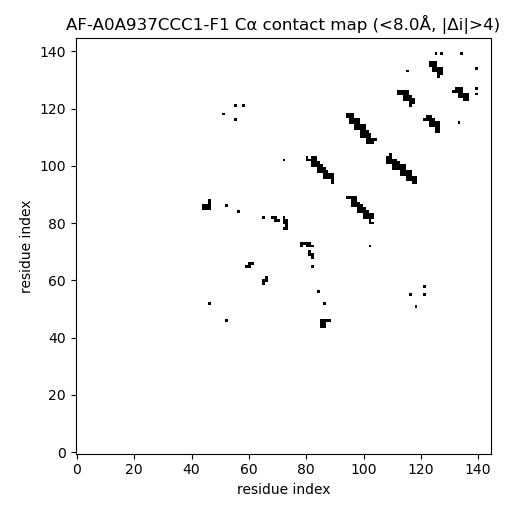5 ? 6.506 -18.105 4.174 1.00 68.12 145 ARG A C 1
ATOM 1157 O O . ARG A 1 145 ? 5.427 -18.620 3.822 1.00 68.12 145 ARG A O 1
#

Foldseek 3Di:
DDDDPPDDPDDDDDDDDDDDDDDDPPPDPDDPDPPVPPPPPPPDADDPPPVLVVVLVVLQCPQPVQVVQQVVLCVVVVNPGGKDKHWDDADPPGQWIWIFIATDDPVHTDGPWIWTARSPPRFIWTQDPVVRDTHGPVVVVVVVD

Radius of gyration: 28.61 Å; Cα contacts (8 Å, |Δi|>4): 143; chains: 1; bounding box: 60×34×82 Å

Mean predicted aligned error: 14.21 Å